Protein AF-A0A9E3YXS4-F1 (afdb_monomer)

Structure (mmCIF, N/CA/C/O backbone):
data_AF-A0A9E3YXS4-F1
#
_entry.id   AF-A0A9E3YXS4-F1
#
loop_
_atom_site.group_PDB
_atom_site.id
_atom_site.type_symbol
_atom_site.label_atom_id
_atom_site.label_alt_id
_atom_site.label_comp_id
_atom_site.label_asym_id
_atom_site.label_entity_id
_atom_site.label_seq_id
_atom_site.pdbx_PDB_ins_code
_atom_site.Cartn_x
_atom_site.Cartn_y
_atom_site.Cartn_z
_atom_site.occupancy
_atom_site.B_iso_or_equiv
_atom_site.auth_seq_id
_atom_site.auth_comp_id
_atom_site.auth_asym_id
_atom_site.auth_atom_id
_atom_site.pdbx_PDB_model_num
ATOM 1 N N . VAL A 1 1 ? -7.796 -9.949 -0.219 1.00 48.25 1 VAL A N 1
ATOM 2 C CA . VAL A 1 1 ? -9.194 -9.467 -0.141 1.00 48.25 1 VAL A CA 1
ATOM 3 C C . VAL A 1 1 ? -10.148 -10.566 -0.576 1.00 48.25 1 VAL A C 1
ATOM 5 O O . VAL A 1 1 ? -10.905 -11.022 0.263 1.00 48.25 1 VAL A O 1
ATOM 8 N N . LEU A 1 2 ? -10.002 -11.101 -1.791 1.00 53.69 2 LEU A N 1
ATOM 9 C CA . LEU A 1 2 ? -10.874 -12.156 -2.333 1.00 53.69 2 LEU A CA 1
ATOM 10 C C . LEU A 1 2 ? -10.822 -13.507 -1.581 1.00 53.69 2 LEU A C 1
ATOM 12 O O . LEU A 1 2 ? -11.793 -14.248 -1.587 1.00 53.69 2 LEU A O 1
ATOM 16 N N . THR A 1 3 ? -9.730 -13.807 -0.867 1.00 53.88 3 THR A N 1
ATOM 17 C CA . THR A 1 3 ? -9.562 -15.064 -0.107 1.00 53.88 3 THR A CA 1
ATOM 18 C C . THR A 1 3 ? -9.971 -14.996 1.369 1.00 53.88 3 THR A C 1
ATOM 20 O O . THR A 1 3 ? -9.870 -15.998 2.068 1.00 53.88 3 THR A O 1
ATOM 23 N N . ASN A 1 4 ? -10.388 -13.828 1.878 1.00 53.44 4 ASN A N 1
ATOM 24 C CA . ASN A 1 4 ? -10.814 -13.677 3.275 1.00 53.44 4 ASN A CA 1
ATOM 25 C C . ASN A 1 4 ? -12.329 -13.471 3.330 1.00 53.44 4 ASN A C 1
ATOM 27 O O . ASN A 1 4 ? -12.811 -12.358 3.109 1.00 53.44 4 ASN A O 1
ATOM 31 N N . ALA A 1 5 ? -13.047 -14.544 3.662 1.00 49.84 5 ALA A N 1
ATOM 32 C CA . ALA A 1 5 ? -14.495 -14.548 3.837 1.00 49.84 5 ALA A CA 1
ATOM 33 C C . ALA A 1 5 ? -14.959 -13.473 4.839 1.00 49.84 5 ALA A C 1
ATOM 35 O O . ALA A 1 5 ? -15.837 -12.670 4.537 1.00 49.84 5 ALA A O 1
ATOM 36 N N . ASP A 1 6 ? -14.274 -13.345 5.975 1.00 51.94 6 ASP A N 1
ATOM 37 C CA . ASP A 1 6 ? -14.675 -12.414 7.040 1.00 51.94 6 ASP A CA 1
ATOM 38 C C . ASP A 1 6 ? -14.587 -10.932 6.641 1.00 51.94 6 ASP A C 1
ATOM 40 O O . ASP A 1 6 ? -15.340 -10.106 7.145 1.00 51.94 6 ASP A O 1
ATOM 44 N N . ALA A 1 7 ? -13.705 -10.583 5.697 1.00 52.44 7 ALA A N 1
ATOM 45 C CA . ALA A 1 7 ? -13.533 -9.202 5.242 1.00 52.44 7 ALA A CA 1
ATOM 46 C C . ALA A 1 7 ? -14.571 -8.771 4.188 1.00 52.44 7 ALA A C 1
ATOM 48 O O . ALA A 1 7 ? -14.615 -7.595 3.840 1.00 52.44 7 ALA A O 1
ATOM 49 N N . THR A 1 8 ? -15.370 -9.701 3.645 1.00 53.53 8 THR A N 1
ATOM 50 C CA . THR A 1 8 ? -16.267 -9.428 2.503 1.00 53.53 8 THR A CA 1
ATOM 51 C C . THR A 1 8 ? -17.721 -9.879 2.677 1.00 53.53 8 THR A C 1
ATOM 53 O O . THR A 1 8 ? -18.506 -9.674 1.752 1.00 53.53 8 THR A O 1
ATOM 56 N N . GLN A 1 9 ? -18.128 -10.503 3.793 1.00 56.22 9 GLN A N 1
ATOM 57 C CA . GLN A 1 9 ? -19.299 -11.398 3.699 1.00 56.22 9 GLN A CA 1
ATOM 58 C C . GLN A 1 9 ? -20.443 -11.233 4.701 1.00 56.22 9 GLN A C 1
ATOM 60 O O . GLN A 1 9 ? -21.548 -11.662 4.371 1.00 56.22 9 GLN A O 1
ATOM 65 N N . GLN A 1 10 ? -20.280 -10.601 5.865 1.00 53.97 10 GLN A N 1
ATOM 66 C CA . GLN A 1 10 ? -21.383 -10.531 6.836 1.00 53.97 10 GLN A CA 1
ATOM 67 C C . GLN A 1 10 ? -22.074 -9.161 6.822 1.00 53.97 10 GLN A C 1
ATOM 69 O O . GLN A 1 10 ? -21.493 -8.157 7.215 1.00 53.97 10 GLN A O 1
ATOM 74 N N . GLY A 1 11 ? -23.325 -9.127 6.345 1.00 66.25 11 GLY A N 1
ATOM 75 C CA . GLY A 1 11 ? -24.220 -7.960 6.429 1.00 66.25 11 GLY A CA 1
ATOM 76 C C . GLY A 1 11 ? -24.217 -6.994 5.236 1.00 66.25 11 GLY A C 1
ATOM 77 O O . GLY A 1 11 ? -25.035 -6.081 5.212 1.00 66.25 11 GLY A O 1
ATOM 78 N N . LEU A 1 12 ? -23.346 -7.189 4.240 1.00 73.69 12 LEU A N 1
ATOM 79 C CA . LEU A 1 12 ? -23.348 -6.400 2.999 1.00 73.69 12 LEU A CA 1
ATOM 80 C C . LEU A 1 12 ? -24.398 -6.916 2.013 1.00 73.69 12 LEU A C 1
ATOM 82 O O . LEU A 1 12 ? -24.457 -8.128 1.766 1.00 73.69 12 LEU A O 1
ATOM 86 N N . ASP A 1 13 ? -25.146 -5.984 1.414 1.00 83.12 13 ASP A N 1
ATOM 87 C CA . ASP A 1 13 ? -26.049 -6.256 0.296 1.00 83.12 13 ASP A CA 1
ATOM 88 C C . ASP A 1 13 ? -25.305 -7.002 -0.836 1.00 83.12 13 ASP A C 1
ATOM 90 O O . ASP A 1 13 ? -24.150 -6.661 -1.135 1.00 83.12 13 ASP A O 1
ATOM 94 N N . PRO A 1 14 ? -25.915 -8.030 -1.458 1.00 80.50 14 PRO A N 1
ATOM 95 C CA . PRO A 1 14 ? -25.265 -8.822 -2.498 1.00 80.50 14 PRO A CA 1
ATOM 96 C C . PRO A 1 14 ? -24.716 -8.000 -3.672 1.00 80.50 14 PRO A C 1
ATOM 98 O O . PRO A 1 14 ? -23.639 -8.325 -4.172 1.00 80.50 14 PRO A O 1
ATOM 101 N N . SER A 1 15 ? -25.394 -6.921 -4.076 1.00 78.06 15 SER A N 1
ATOM 102 C CA . SER A 1 15 ? -24.950 -6.071 -5.191 1.00 78.06 15 SER A CA 1
ATOM 103 C C . SER A 1 15 ? -23.683 -5.284 -4.842 1.00 78.06 15 SER A C 1
ATOM 105 O O . SER A 1 15 ? -22.728 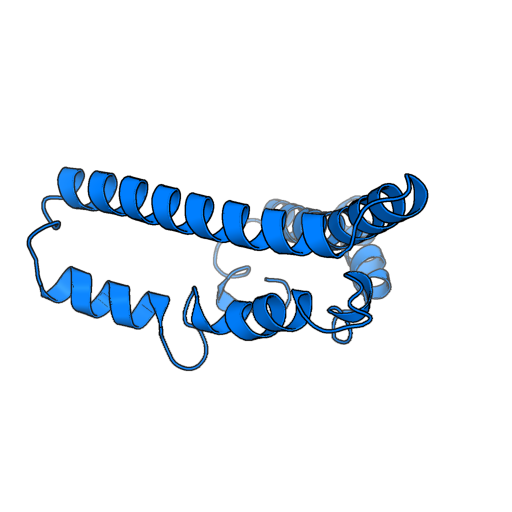-5.238 -5.617 1.00 78.06 15 SER A O 1
ATOM 107 N N . VAL A 1 16 ? -23.620 -4.745 -3.622 1.00 81.44 16 VAL A N 1
ATOM 108 C CA . VAL A 1 16 ? -22.445 -4.030 -3.105 1.00 81.44 16 VAL A CA 1
ATOM 109 C C . VAL A 1 16 ? -21.260 -4.985 -2.982 1.00 81.44 16 VAL A C 1
ATOM 111 O O . VAL A 1 16 ? -20.133 -4.637 -3.333 1.00 81.44 16 VAL A O 1
ATOM 114 N N . ARG A 1 17 ? -21.504 -6.221 -2.535 1.00 78.38 17 ARG A N 1
ATOM 115 C CA . ARG A 1 17 ? -20.469 -7.258 -2.468 1.00 78.38 17 ARG A CA 1
ATOM 116 C C . ARG A 1 17 ? -19.893 -7.579 -3.845 1.00 78.38 17 ARG A C 1
ATOM 118 O O . ARG A 1 17 ? -18.670 -7.630 -3.972 1.00 78.38 17 ARG A O 1
ATOM 125 N N . ALA A 1 18 ? -20.752 -7.772 -4.845 1.00 79.50 18 ALA A N 1
ATOM 126 C CA . ALA A 1 18 ? -20.325 -8.020 -6.217 1.00 79.50 18 ALA A CA 1
ATOM 127 C C . ALA A 1 18 ? -19.475 -6.855 -6.751 1.00 79.50 18 ALA A C 1
ATOM 129 O O . ALA A 1 18 ? -18.403 -7.090 -7.303 1.00 79.50 18 ALA A O 1
ATOM 130 N N . LEU A 1 19 ? -19.873 -5.604 -6.482 1.00 82.38 19 LEU A N 1
ATOM 131 C CA . LEU A 1 19 ? -19.109 -4.417 -6.879 1.00 82.38 19 LEU A CA 1
ATOM 132 C C . LEU A 1 19 ? -17.702 -4.380 -6.262 1.00 82.38 19 LEU A C 1
ATOM 134 O O . LEU A 1 19 ? -16.735 -4.112 -6.971 1.00 82.38 19 LEU A O 1
ATOM 138 N N . PHE A 1 20 ? -17.560 -4.655 -4.960 1.00 81.56 20 PHE A N 1
ATOM 139 C CA . PHE A 1 20 ? -16.243 -4.683 -4.307 1.00 81.56 20 PHE A CA 1
ATOM 140 C C . PHE A 1 20 ? -15.363 -5.830 -4.807 1.00 81.56 20 PHE A C 1
ATOM 142 O O . PHE A 1 20 ? -14.146 -5.671 -4.902 1.00 81.56 20 PHE A O 1
ATOM 149 N N . GLN A 1 21 ? -15.956 -6.985 -5.112 1.00 79.19 21 GLN A N 1
ATOM 150 C CA . GLN A 1 21 ? -15.227 -8.113 -5.691 1.00 79.19 21 GLN A CA 1
ATOM 151 C C . GLN A 1 21 ? -14.746 -7.792 -7.106 1.00 79.19 21 GLN A C 1
ATOM 153 O O . GLN A 1 21 ? -13.580 -8.035 -7.406 1.00 79.19 21 GLN A O 1
ATOM 158 N N . TRP A 1 22 ? -15.608 -7.186 -7.925 1.00 82.00 22 TRP A N 1
ATOM 159 C CA . TRP A 1 22 ? -15.262 -6.703 -9.258 1.00 82.00 22 TRP A CA 1
ATOM 160 C C . TRP A 1 22 ? -14.148 -5.646 -9.214 1.00 82.00 22 TRP A C 1
ATOM 162 O O . TRP A 1 22 ? -13.130 -5.819 -9.871 1.00 82.00 22 TRP A O 1
ATOM 172 N N . HIS A 1 23 ? -14.255 -4.622 -8.362 1.00 83.50 23 HIS A N 1
ATOM 173 C CA . HIS A 1 23 ? -13.193 -3.616 -8.195 1.00 83.50 23 HIS A CA 1
ATOM 174 C C . HIS A 1 23 ? -11.868 -4.238 -7.739 1.00 83.50 23 HIS A C 1
ATOM 176 O O . HIS A 1 23 ? -10.796 -3.875 -8.214 1.00 83.50 23 HIS A O 1
ATOM 182 N N . ALA A 1 24 ? -11.920 -5.180 -6.790 1.00 81.19 24 ALA A 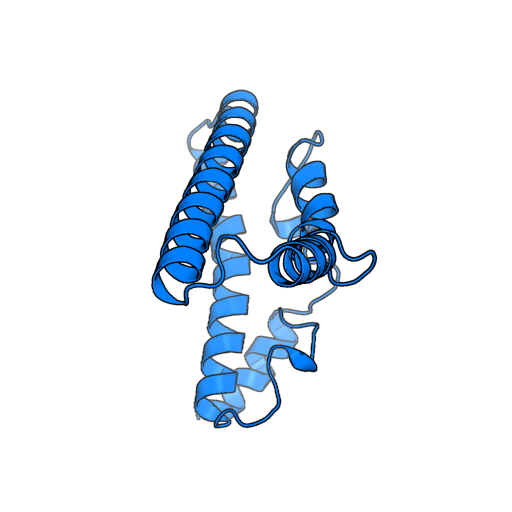N 1
ATOM 183 C CA . ALA A 1 24 ? -10.715 -5.848 -6.313 1.00 81.19 24 ALA A CA 1
ATOM 184 C C . ALA A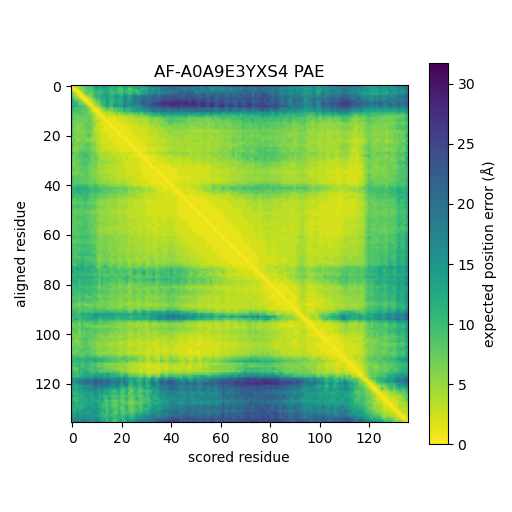 1 24 ? -10.044 -6.674 -7.416 1.00 81.19 24 ALA A C 1
ATOM 186 O O . ALA A 1 24 ? -8.827 -6.831 -7.379 1.00 81.19 24 ALA A O 1
ATOM 187 N N . LEU A 1 25 ? -10.825 -7.205 -8.360 1.00 80.00 25 LEU A N 1
ATOM 188 C CA . LEU A 1 25 ? -10.331 -7.888 -9.547 1.00 80.00 25 LEU A CA 1
ATOM 189 C C . LEU A 1 25 ? -9.704 -6.894 -10.535 1.00 80.00 25 LEU A C 1
ATOM 191 O O . LEU A 1 25 ? -8.549 -7.072 -10.914 1.00 80.00 25 LEU A O 1
ATOM 195 N N . GLU A 1 26 ? -10.415 -5.822 -10.879 1.00 83.44 26 GLU A N 1
ATOM 196 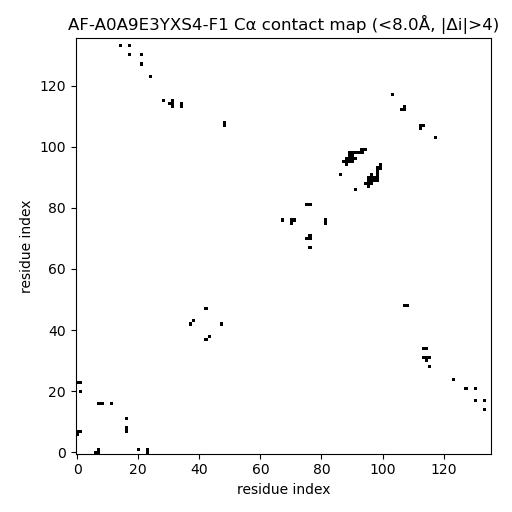C CA . GLU A 1 26 ? -9.943 -4.767 -11.786 1.00 83.44 26 GLU A CA 1
ATOM 197 C C . GLU A 1 26 ? -8.600 -4.175 -11.317 1.00 83.44 26 GLU A C 1
ATOM 199 O O . GLU A 1 26 ? -7.653 -4.047 -12.093 1.00 83.44 26 GLU A O 1
ATOM 204 N N . GLU A 1 27 ? -8.440 -3.941 -10.012 1.00 82.88 27 GLU A N 1
ATOM 205 C CA . GLU A 1 27 ? -7.192 -3.422 -9.439 1.00 82.88 27 GLU A CA 1
ATOM 206 C C . GLU A 1 27 ? -5.997 -4.384 -9.627 1.00 82.88 27 GLU A C 1
ATOM 208 O O . GLU A 1 27 ? -4.840 -3.957 -9.733 1.00 82.88 27 GLU A O 1
ATOM 213 N N . THR A 1 28 ? -6.247 -5.699 -9.711 1.00 79.50 28 THR A N 1
ATOM 214 C CA . THR A 1 28 ? -5.189 -6.676 -10.023 1.00 79.50 28 THR A CA 1
ATOM 215 C C . THR A 1 28 ? -4.738 -6.632 -11.478 1.00 79.50 28 THR A C 1
ATOM 217 O O . THR A 1 28 ? -3.565 -6.909 -11.747 1.00 79.50 28 THR A O 1
ATOM 220 N N . GLU A 1 29 ? -5.622 -6.239 -12.393 1.00 83.31 29 GLU A N 1
ATOM 221 C CA . GLU A 1 29 ? -5.293 -6.020 -13.801 1.00 83.31 29 GLU A CA 1
ATOM 222 C C . GLU A 1 29 ? -4.577 -4.680 -13.984 1.00 83.31 29 GLU A C 1
ATOM 224 O O . GLU A 1 29 ? -3.509 -4.627 -14.603 1.00 83.31 29 GLU A O 1
ATOM 229 N N . HIS A 1 30 ? -5.084 -3.614 -13.353 1.00 85.94 30 HIS A N 1
ATOM 230 C CA . HIS A 1 30 ? -4.497 -2.274 -13.397 1.00 85.94 30 HIS A CA 1
ATOM 231 C C . HIS A 1 30 ? -3.016 -2.261 -13.019 1.00 85.94 30 HIS A C 1
ATOM 233 O O . HIS A 1 30 ? -2.200 -1.675 -13.733 1.00 85.94 30 HIS A O 1
ATOM 239 N N . LYS A 1 31 ? -2.622 -2.949 -11.940 1.00 86.62 31 LYS A N 1
ATOM 240 C CA . LYS A 1 31 ? -1.204 -3.006 -11.545 1.00 86.62 31 LYS A CA 1
ATOM 241 C C . LYS A 1 31 ? -0.313 -3.694 -12.587 1.00 86.62 31 LYS A C 1
ATOM 243 O O . LYS A 1 31 ? 0.874 -3.383 -12.673 1.00 86.62 31 LYS A O 1
ATOM 248 N N . GLY A 1 32 ? -0.856 -4.661 -13.329 1.00 89.19 32 GLY A N 1
ATOM 249 C CA . GLY A 1 32 ? -0.139 -5.394 -14.364 1.00 89.19 32 GLY A CA 1
ATOM 250 C C . GLY A 1 32 ? 0.072 -4.510 -15.583 1.00 89.19 32 GLY A C 1
ATOM 251 O O . GLY A 1 32 ? 1.213 -4.270 -15.973 1.00 89.19 32 GLY A O 1
ATOM 252 N N . VAL A 1 33 ? -1.015 -3.915 -16.075 1.00 91.81 33 VAL A N 1
ATOM 253 C CA . VAL A 1 33 ? -0.997 -2.972 -17.200 1.00 91.81 33 VAL A CA 1
ATOM 254 C C . VAL A 1 33 ? -0.094 -1.770 -16.909 1.00 91.81 33 VAL A C 1
ATOM 256 O O . VAL A 1 33 ? 0.725 -1.403 -17.747 1.00 91.81 33 VAL A O 1
ATOM 259 N N . ALA A 1 34 ? -0.167 -1.180 -15.712 1.00 92.88 34 ALA A N 1
ATOM 260 C CA . ALA A 1 34 ? 0.681 -0.048 -15.336 1.00 92.88 34 ALA A CA 1
ATOM 261 C C . ALA A 1 34 ? 2.180 -0.397 -15.360 1.00 92.88 34 ALA A C 1
ATOM 263 O O . ALA A 1 34 ? 3.006 0.409 -15.795 1.00 92.88 34 ALA A O 1
ATOM 264 N N . PHE A 1 35 ? 2.541 -1.606 -14.918 1.00 92.25 35 PHE A N 1
ATOM 265 C CA . PHE A 1 35 ? 3.919 -2.090 -14.974 1.00 92.25 35 PHE A CA 1
ATOM 266 C C . PHE A 1 35 ? 4.379 -2.324 -16.415 1.00 92.25 35 PHE A C 1
ATOM 268 O O . PHE A 1 35 ? 5.488 -1.926 -16.769 1.00 92.25 35 PHE A O 1
ATOM 275 N N . ASP A 1 36 ? 3.525 -2.908 -17.255 1.00 93.88 36 ASP A N 1
ATOM 276 C CA . ASP A 1 36 ? 3.828 -3.157 -18.667 1.00 93.88 36 ASP A CA 1
ATOM 277 C C . ASP A 1 36 ? 4.041 -1.845 -19.431 1.00 93.88 36 ASP A C 1
ATOM 279 O O . ASP A 1 36 ? 5.026 -1.706 -20.159 1.00 93.88 36 ASP A O 1
ATOM 283 N N . VAL A 1 37 ? 3.195 -0.837 -19.189 1.00 95.56 37 VAL A N 1
ATOM 284 C CA . VAL A 1 37 ? 3.361 0.517 -19.741 1.00 95.56 37 VAL A CA 1
ATOM 285 C C . VAL A 1 37 ? 4.675 1.144 -19.269 1.00 95.56 37 VAL A C 1
ATOM 287 O O . VAL A 1 37 ? 5.436 1.667 -20.085 1.00 95.56 37 VAL A O 1
ATOM 290 N N . TYR A 1 38 ? 4.994 1.055 -17.974 1.00 94.94 38 TYR A N 1
ATOM 291 C CA . TYR A 1 38 ? 6.253 1.578 -17.436 1.00 94.94 38 TYR A CA 1
ATOM 292 C C . TYR A 1 38 ? 7.470 0.961 -18.138 1.00 94.94 38 TYR A C 1
ATOM 294 O O . TYR A 1 38 ? 8.358 1.681 -18.601 1.00 94.94 38 TYR A O 1
ATOM 302 N N . GLN A 1 39 ? 7.483 -0.363 -18.293 1.00 94.06 39 GLN A N 1
ATOM 303 C CA . GLN A 1 39 ? 8.557 -1.078 -18.980 1.00 94.06 39 GLN A CA 1
ATOM 304 C C . GLN A 1 39 ? 8.627 -0.720 -20.472 1.00 94.06 39 GLN A C 1
ATOM 306 O O . GLN A 1 39 ? 9.720 -0.484 -20.986 1.00 94.06 39 GLN A O 1
ATOM 311 N N . ALA A 1 40 ? 7.483 -0.618 -21.156 1.00 95.38 40 ALA A N 1
ATOM 312 C CA . ALA A 1 40 ? 7.408 -0.265 -22.575 1.00 95.38 40 ALA A CA 1
ATOM 313 C C . ALA A 1 40 ? 7.946 1.146 -22.871 1.00 95.38 40 ALA A C 1
ATOM 315 O O . ALA A 1 40 ? 8.521 1.378 -23.931 1.00 95.38 40 ALA A O 1
ATOM 316 N N . THR A 1 41 ? 7.823 2.077 -21.920 1.00 96.56 41 THR A N 1
ATOM 317 C CA . THR A 1 41 ? 8.386 3.438 -22.024 1.00 96.56 41 THR A CA 1
ATOM 318 C C . THR A 1 41 ? 9.876 3.543 -21.666 1.00 96.56 41 THR A C 1
ATOM 320 O O . THR A 1 41 ? 10.424 4.643 -21.646 1.00 96.56 41 THR A O 1
ATOM 323 N N . GLY A 1 42 ? 10.556 2.422 -21.393 1.00 93.19 42 GLY A N 1
ATOM 324 C CA . GLY A 1 42 ? 11.970 2.410 -20.999 1.00 93.19 42 GLY A CA 1
ATOM 325 C C . GLY A 1 42 ? 12.204 2.688 -19.510 1.00 93.19 42 GLY A C 1
ATOM 326 O O . GLY A 1 42 ? 13.259 3.198 -19.130 1.00 93.19 42 GLY A O 1
ATOM 327 N N . GLY A 1 43 ? 11.226 2.372 -18.658 1.00 92.75 43 GLY A N 1
ATOM 328 C CA . GLY A 1 43 ? 11.312 2.540 -17.213 1.00 92.75 43 GLY A CA 1
ATOM 329 C C . GLY A 1 43 ? 12.521 1.840 -16.574 1.00 92.75 43 GLY A C 1
ATOM 330 O O . GLY A 1 43 ? 12.918 0.739 -16.951 1.00 92.75 43 GLY A O 1
ATOM 331 N N . SER A 1 44 ? 13.115 2.484 -15.567 1.00 94.06 44 SER A N 1
ATOM 332 C CA . SER A 1 44 ? 14.257 1.953 -14.818 1.00 94.06 44 SER A CA 1
ATOM 333 C C . SER A 1 44 ? 13.803 1.073 -13.645 1.00 94.06 44 SER A C 1
ATOM 335 O O . SER A 1 44 ? 13.145 1.566 -12.724 1.00 94.06 44 SER A O 1
ATOM 337 N N . PRO A 1 45 ? 14.249 -0.194 -13.555 1.00 90.94 45 PRO A N 1
ATOM 338 C CA . PRO A 1 45 ? 13.956 -1.047 -12.402 1.00 90.94 45 PRO A CA 1
ATOM 339 C C . PRO A 1 45 ? 14.448 -0.463 -11.069 1.00 90.94 45 PRO A C 1
ATOM 341 O O . PRO A 1 45 ? 13.870 -0.732 -10.017 1.00 90.94 45 PRO A O 1
ATOM 344 N N . VAL A 1 46 ? 15.517 0.341 -11.099 1.00 93.69 46 VAL A N 1
ATOM 345 C CA . VAL A 1 46 ? 16.054 1.020 -9.910 1.00 93.69 46 VAL A CA 1
ATOM 346 C C . VAL A 1 46 ? 15.107 2.124 -9.459 1.00 93.69 46 VAL A C 1
ATOM 348 O O . VAL A 1 46 ? 14.761 2.186 -8.279 1.00 93.69 46 VAL A O 1
ATOM 351 N N . PHE A 1 47 ? 14.647 2.957 -10.397 1.00 95.12 47 PHE A N 1
ATOM 352 C CA . PHE A 1 47 ? 13.688 4.015 -10.096 1.00 95.12 47 PHE A CA 1
ATOM 353 C C . PHE A 1 47 ? 12.375 3.435 -9.575 1.00 95.12 47 PHE A C 1
ATOM 355 O O . PHE A 1 47 ? 11.859 3.911 -8.572 1.00 95.12 47 PHE A O 1
ATOM 362 N N . LEU A 1 48 ? 11.881 2.358 -10.187 1.00 94.62 48 LEU A N 1
ATOM 363 C CA . LEU A 1 48 ? 10.666 1.682 -9.744 1.00 94.62 48 LEU A CA 1
ATOM 364 C C . LEU A 1 48 ? 10.764 1.189 -8.289 1.00 94.62 48 LEU A C 1
ATOM 366 O O . LEU A 1 48 ? 9.844 1.380 -7.496 1.00 94.62 48 LEU A O 1
ATOM 370 N N . ARG A 1 49 ? 11.901 0.593 -7.907 1.00 94.75 49 ARG A N 1
ATOM 371 C CA . ARG A 1 49 ? 12.159 0.160 -6.521 1.00 94.75 49 ARG A CA 1
ATOM 372 C C . ARG A 1 49 ? 12.247 1.339 -5.559 1.00 94.75 49 ARG A C 1
ATOM 374 O O . ARG A 1 49 ? 11.705 1.264 -4.460 1.00 94.75 49 ARG A O 1
ATOM 381 N N . PHE A 1 50 ? 12.901 2.422 -5.968 1.00 96.38 50 PHE A N 1
ATOM 382 C CA . PHE A 1 50 ? 12.975 3.641 -5.169 1.00 96.38 50 PHE A CA 1
ATOM 383 C C . PHE A 1 50 ? 11.592 4.275 -4.969 1.00 96.38 50 PHE A C 1
ATOM 385 O O . PHE A 1 50 ? 11.228 4.607 -3.843 1.00 96.38 50 PHE A O 1
ATOM 392 N N . ALA A 1 51 ? 10.792 4.361 -6.033 1.00 95.75 51 ALA A N 1
ATOM 393 C CA . ALA A 1 51 ? 9.417 4.839 -5.981 1.00 95.75 51 ALA A CA 1
ATOM 394 C C . ALA A 1 51 ? 8.577 3.991 -5.017 1.00 95.75 51 ALA A C 1
ATOM 396 O O . ALA A 1 51 ? 7.909 4.545 -4.154 1.00 95.75 51 ALA A O 1
ATOM 397 N N . MET A 1 52 ? 8.694 2.659 -5.068 1.00 94.94 52 MET A N 1
ATOM 398 C CA . MET A 1 52 ? 7.998 1.771 -4.132 1.00 94.94 52 MET A CA 1
ATOM 399 C C . MET A 1 52 ? 8.395 2.016 -2.669 1.00 94.94 52 MET A C 1
ATOM 401 O O . MET A 1 52 ? 7.526 2.024 -1.795 1.00 94.94 52 MET A O 1
ATOM 405 N N . LEU A 1 53 ? 9.683 2.239 -2.378 1.00 96.56 53 LEU A N 1
ATOM 406 C CA . LEU A 1 53 ? 10.143 2.587 -1.027 1.00 96.56 53 LEU A CA 1
ATOM 407 C C . LEU A 1 53 ? 9.534 3.910 -0.556 1.00 96.56 53 LEU A C 1
ATOM 409 O O . LEU A 1 53 ? 9.016 3.986 0.559 1.00 96.56 53 LEU A O 1
ATOM 413 N N . LEU A 1 54 ? 9.554 4.928 -1.417 1.00 97.81 54 LEU A N 1
ATOM 414 C CA . LEU A 1 54 ? 9.018 6.249 -1.112 1.00 97.81 54 LEU A CA 1
ATOM 415 C C . LEU A 1 54 ? 7.498 6.208 -0.896 1.00 97.81 54 LEU A C 1
ATOM 417 O O . LEU A 1 54 ? 7.001 6.737 0.098 1.00 97.81 54 LEU A O 1
ATOM 421 N N . SER A 1 55 ? 6.769 5.510 -1.769 1.00 96.25 55 SER A N 1
ATOM 422 C CA . SER A 1 55 ? 5.331 5.271 -1.631 1.00 96.25 55 SER A CA 1
ATOM 423 C C . SER A 1 55 ? 5.008 4.524 -0.340 1.00 96.25 55 SER A C 1
ATOM 425 O O . SER A 1 55 ? 4.085 4.912 0.370 1.00 96.25 55 SER A O 1
ATOM 427 N N . SER A 1 56 ? 5.792 3.500 0.013 1.00 95.25 56 SER A N 1
ATOM 428 C CA . SER A 1 56 ? 5.605 2.745 1.261 1.00 95.25 56 SER A CA 1
ATOM 429 C C . SER A 1 56 ? 5.810 3.631 2.491 1.00 95.25 56 SER A C 1
ATOM 431 O O . SER A 1 56 ? 5.024 3.572 3.435 1.00 95.25 56 SER A O 1
ATOM 433 N N . PHE A 1 57 ? 6.836 4.487 2.470 1.00 96.88 57 PHE A N 1
ATOM 434 C CA . PHE A 1 57 ? 7.107 5.435 3.546 1.00 96.88 57 PHE A CA 1
ATOM 435 C C . PHE A 1 57 ? 5.964 6.441 3.721 1.00 96.88 57 PHE A C 1
ATOM 437 O O . PHE A 1 57 ? 5.431 6.574 4.823 1.00 96.88 57 PHE A O 1
ATOM 444 N N . PHE A 1 58 ? 5.541 7.111 2.644 1.00 97.75 58 PHE A N 1
ATOM 445 C CA . PHE A 1 58 ? 4.459 8.096 2.719 1.00 97.75 58 PHE A CA 1
ATOM 446 C C . PHE A 1 58 ? 3.109 7.469 3.060 1.00 97.75 58 PHE A C 1
ATOM 448 O O . PHE A 1 58 ? 2.328 8.082 3.785 1.00 97.75 58 PHE A O 1
ATOM 455 N N . PHE A 1 59 ? 2.849 6.243 2.606 1.00 94.88 59 PHE A N 1
ATOM 456 C CA . PHE A 1 59 ? 1.663 5.495 3.003 1.00 94.88 59 PHE A CA 1
ATOM 457 C C . PHE A 1 59 ? 1.637 5.248 4.516 1.00 94.88 59 PHE A C 1
ATOM 459 O O . PHE A 1 59 ? 0.647 5.567 5.172 1.00 94.88 59 PH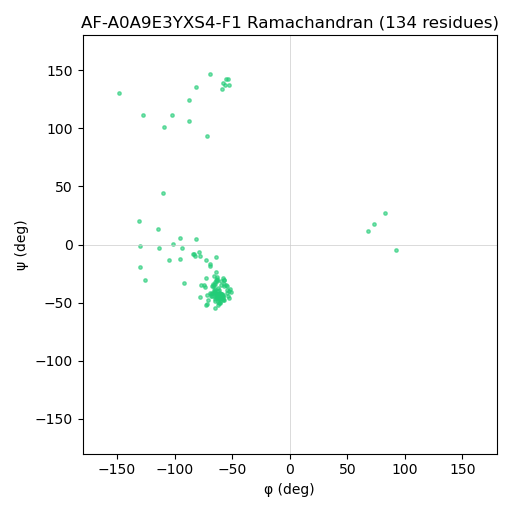E A O 1
ATOM 466 N N . LEU A 1 60 ? 2.732 4.736 5.091 1.00 94.69 60 LEU A N 1
ATOM 467 C CA . LEU A 1 60 ? 2.822 4.487 6.533 1.00 94.69 60 LEU A CA 1
ATOM 468 C C . LEU A 1 60 ? 2.764 5.781 7.348 1.00 94.69 60 LEU A C 1
ATOM 470 O O . LEU A 1 60 ? 2.107 5.815 8.387 1.00 94.69 60 LEU A O 1
ATOM 474 N N . LEU A 1 61 ? 3.399 6.852 6.866 1.00 96.50 61 LEU A N 1
ATOM 475 C CA . LEU A 1 61 ? 3.321 8.169 7.491 1.00 96.50 61 LEU A CA 1
ATOM 476 C C . LEU A 1 61 ? 1.882 8.700 7.486 1.00 96.50 61 LEU A C 1
ATOM 478 O O . LEU A 1 61 ? 1.372 9.101 8.529 1.00 96.50 61 LEU A O 1
ATOM 482 N N . GLY A 1 62 ? 1.211 8.664 6.333 1.00 96.50 62 GLY A N 1
ATOM 483 C CA . GLY A 1 62 ? -0.178 9.090 6.198 1.00 96.50 62 GLY A CA 1
ATOM 484 C C . GLY A 1 62 ? -1.112 8.270 7.083 1.00 96.50 62 GLY A C 1
ATOM 485 O O . GLY A 1 62 ? -1.940 8.839 7.795 1.00 96.50 62 GLY A O 1
ATOM 486 N N . LEU A 1 63 ? -0.941 6.947 7.108 1.00 93.12 63 LEU A N 1
ATOM 487 C CA . LEU A 1 63 ? -1.681 6.053 7.996 1.00 93.12 63 LEU A CA 1
ATOM 488 C C . LEU A 1 63 ? -1.471 6.427 9.468 1.00 93.12 63 LEU A C 1
ATOM 490 O O . LEU A 1 63 ? -2.443 6.550 10.209 1.00 93.12 63 LEU A O 1
ATOM 494 N N . PHE A 1 64 ? -0.224 6.648 9.887 1.00 92.62 64 PHE A N 1
ATOM 495 C CA . PHE A 1 64 ? 0.109 7.013 11.263 1.00 92.62 64 PHE A CA 1
ATOM 496 C C . PHE A 1 64 ? -0.491 8.364 11.672 1.00 92.62 64 PHE A C 1
ATOM 498 O O . PHE A 1 64 ? -1.067 8.479 12.756 1.00 92.62 64 PHE A O 1
ATOM 505 N N . VAL A 1 65 ? -0.414 9.376 10.802 1.00 96.06 65 VAL A N 1
ATO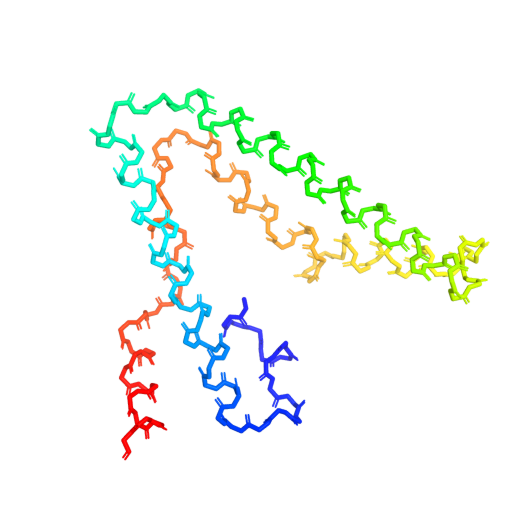M 506 C CA . VAL A 1 65 ? -1.018 10.696 11.044 1.00 96.06 65 VAL A CA 1
ATOM 507 C C . VAL A 1 65 ? -2.533 10.574 11.189 1.00 96.06 65 VAL A C 1
ATOM 509 O O . VAL A 1 65 ? -3.088 11.044 12.181 1.00 96.06 65 VAL A O 1
ATOM 512 N N . ASN A 1 66 ? -3.202 9.896 10.253 1.00 94.75 66 ASN A N 1
ATOM 513 C CA . ASN A 1 66 ? -4.653 9.706 10.309 1.00 94.75 66 ASN A CA 1
ATOM 514 C C . ASN A 1 66 ? -5.074 8.928 11.561 1.00 94.75 66 ASN A C 1
ATOM 516 O O . ASN A 1 66 ? -6.001 9.342 12.254 1.00 94.75 66 ASN A O 1
ATOM 520 N N . LEU A 1 67 ? -4.358 7.853 11.903 1.00 92.19 67 LEU A N 1
ATOM 521 C CA . LEU A 1 67 ? -4.609 7.083 13.119 1.00 92.19 67 LEU A CA 1
ATOM 522 C C . LEU A 1 67 ? -4.466 7.956 14.372 1.00 92.19 67 LEU A C 1
ATOM 524 O O . LEU A 1 67 ? -5.331 7.925 15.241 1.00 92.19 67 LEU A O 1
ATOM 528 N N . THR A 1 68 ? -3.415 8.774 14.448 1.00 92.69 68 THR A N 1
ATOM 529 C CA . THR A 1 68 ? -3.183 9.689 15.577 1.00 92.69 68 THR A CA 1
ATOM 530 C C . THR A 1 68 ? -4.319 10.703 15.709 1.00 92.69 68 THR A C 1
ATOM 532 O O . THR A 1 68 ? -4.817 10.925 16.811 1.00 92.69 68 THR A O 1
ATOM 535 N N . VAL A 1 69 ? -4.778 11.284 14.594 1.00 95.88 69 VAL A N 1
ATOM 536 C CA . VAL A 1 69 ? -5.913 12.221 14.582 1.00 95.88 69 VAL A CA 1
ATOM 537 C C . VAL A 1 69 ? -7.199 11.542 15.058 1.00 95.88 69 VAL A C 1
ATOM 539 O O . VAL A 1 69 ? -7.940 12.130 15.848 1.00 95.88 69 VAL A O 1
ATOM 542 N N . LEU A 1 70 ? -7.465 10.310 14.617 1.00 94.50 70 LEU A N 1
ATOM 543 C CA . LEU A 1 70 ? -8.643 9.549 15.040 1.00 94.50 70 LEU A CA 1
ATOM 544 C C . LEU A 1 70 ? -8.592 9.213 16.535 1.00 94.50 70 LEU A C 1
ATOM 546 O O . LEU A 1 70 ? -9.558 9.474 17.246 1.00 94.50 70 LEU A O 1
ATOM 550 N N . LEU A 1 71 ? -7.454 8.725 17.032 1.00 94.38 71 LEU A N 1
ATOM 551 C CA 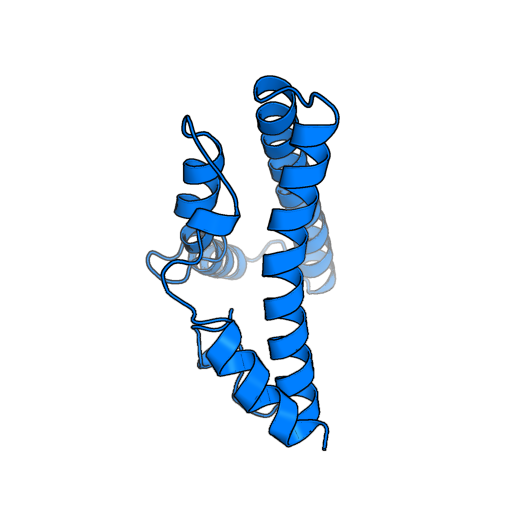. LEU A 1 71 ? -7.260 8.412 18.452 1.00 94.38 71 LEU A CA 1
ATOM 552 C C . LEU A 1 71 ? -7.327 9.655 19.346 1.00 94.38 71 LEU A C 1
ATOM 554 O O . LEU A 1 71 ? -7.797 9.582 20.482 1.00 94.38 71 LEU A O 1
ATOM 558 N N . TYR A 1 72 ? -6.861 10.802 18.847 1.00 95.44 72 TYR A N 1
ATOM 559 C CA . TYR A 1 72 ? -6.996 12.077 19.543 1.00 95.44 72 TYR A CA 1
ATOM 560 C C . TYR A 1 72 ? -8.467 12.482 19.678 1.00 95.44 72 TYR A C 1
ATOM 562 O O . TYR A 1 72 ? -8.913 12.790 20.781 1.00 95.44 72 TYR A O 1
ATOM 570 N N . LYS A 1 73 ? -9.235 12.427 18.580 1.00 95.25 73 LYS A N 1
ATOM 571 C CA . LYS A 1 73 ? -10.671 12.758 18.578 1.00 95.25 73 LYS A CA 1
ATOM 572 C C . LYS A 1 73 ? -11.511 11.795 19.422 1.00 95.25 73 LYS A C 1
ATOM 574 O O . LYS A 1 73 ? -12.488 12.222 20.022 1.00 95.25 73 LYS A O 1
ATOM 579 N N . ASP A 1 74 ? -11.110 10.530 19.490 1.00 94.06 74 ASP A N 1
ATOM 580 C CA . ASP A 1 74 ? -11.729 9.493 20.325 1.00 94.06 74 ASP A CA 1
ATOM 581 C C . ASP A 1 74 ? -11.311 9.583 21.813 1.00 94.06 74 ASP A C 1
ATOM 583 O O . ASP A 1 74 ? -11.809 8.849 22.663 1.00 94.06 74 ASP A O 1
ATOM 587 N N . GLY A 1 75 ? -10.366 10.467 22.166 1.00 93.56 75 GLY A N 1
ATOM 588 C CA . GLY A 1 75 ? -9.845 10.596 23.534 1.00 93.56 75 GLY A CA 1
ATOM 589 C C . GLY A 1 75 ? -9.027 9.386 24.008 1.00 93.56 75 GLY A C 1
ATOM 590 O O . GLY A 1 75 ? -8.698 9.269 25.190 1.00 93.56 75 GLY A O 1
ATOM 591 N N . SER A 1 76 ? -8.675 8.472 23.102 1.00 93.94 76 SER A N 1
ATOM 592 C CA . SER A 1 76 ? -7.981 7.219 23.401 1.00 93.94 76 SER A CA 1
ATOM 593 C C . SER A 1 76 ? -6.484 7.245 23.089 1.00 93.94 76 SER A C 1
ATOM 595 O O . SER A 1 76 ? -5.789 6.270 23.375 1.00 93.94 76 SER A O 1
ATOM 597 N N . LEU A 1 77 ? -5.960 8.373 22.600 1.00 91.12 77 LEU A N 1
ATOM 598 C CA . LEU A 1 77 ? -4.552 8.546 22.226 1.00 91.12 77 LEU A CA 1
ATOM 599 C C . LEU A 1 77 ? -3.558 8.150 23.326 1.00 91.12 77 LEU A C 1
ATOM 601 O O . LEU A 1 77 ? -2.531 7.546 23.037 1.00 91.12 77 LEU A O 1
ATOM 605 N N . TRP A 1 78 ? -3.862 8.444 24.589 1.00 92.62 78 TRP A N 1
ATOM 606 C CA . TRP A 1 78 ? -2.967 8.155 25.718 1.00 92.62 78 TRP A CA 1
ATOM 607 C C . TRP A 1 78 ? -3.274 6.822 26.414 1.00 92.62 78 TRP A C 1
ATOM 609 O O . TRP A 1 78 ? -2.673 6.487 27.434 1.00 92.62 78 TRP A O 1
ATOM 619 N N . ARG A 1 79 ? -4.215 6.032 25.882 1.00 93.19 79 ARG A N 1
ATOM 620 C CA . ARG A 1 79 ? -4.629 4.760 26.481 1.00 93.19 79 ARG A CA 1
ATOM 621 C C . ARG A 1 79 ? -3.731 3.634 25.979 1.00 93.19 79 ARG A C 1
ATOM 623 O O . ARG A 1 79 ? -3.882 3.145 24.864 1.00 93.19 79 ARG A O 1
ATOM 630 N N . TRP A 1 80 ? -2.835 3.158 26.840 1.00 90.31 80 TRP A N 1
ATOM 631 C CA . TRP A 1 80 ? -1.957 2.020 26.536 1.00 90.31 80 TRP A CA 1
ATOM 632 C C . TRP A 1 80 ? -2.679 0.760 26.011 1.00 90.31 80 TRP A C 1
ATOM 634 O O . TRP A 1 80 ? -2.186 0.163 25.050 1.00 90.31 80 TRP A O 1
ATOM 644 N N . PRO A 1 81 ? -3.853 0.351 26.549 1.00 93.12 81 PRO A N 1
ATOM 645 C CA . PRO A 1 81 ? -4.576 -0.804 26.014 1.00 93.12 81 PRO A CA 1
ATOM 646 C C . PRO A 1 81 ? -4.918 -0.665 24.526 1.00 93.12 81 PRO A C 1
ATOM 648 O O . PRO A 1 81 ? -4.838 -1.646 23.792 1.00 93.12 81 PRO A O 1
ATOM 651 N N . THR A 1 82 ? -5.229 0.551 24.069 1.00 91.56 82 THR A N 1
ATOM 652 C CA . THR A 1 82 ? -5.535 0.841 22.663 1.00 91.56 82 THR A CA 1
ATOM 653 C C . THR A 1 82 ? -4.331 0.564 21.770 1.00 91.56 82 THR A C 1
ATOM 655 O O . THR A 1 82 ? -4.452 -0.137 20.767 1.00 91.56 82 THR A O 1
ATOM 658 N N . TRP A 1 83 ? -3.146 1.028 22.170 1.00 90.06 83 TRP A N 1
ATOM 659 C CA . TRP A 1 83 ? -1.905 0.783 21.433 1.00 90.06 83 TRP A CA 1
ATOM 660 C C . TRP A 1 83 ? -1.511 -0.690 21.415 1.00 90.06 83 TRP A C 1
ATOM 662 O O . TRP A 1 83 ? -1.090 -1.190 20.376 1.00 90.06 83 TRP A O 1
ATOM 672 N N . LYS A 1 84 ? -1.704 -1.416 22.522 1.00 91.06 84 LYS A N 1
ATOM 673 C CA . LYS A 1 84 ? -1.458 -2.864 22.566 1.00 91.06 84 LYS A CA 1
ATOM 674 C C . LYS A 1 84 ? -2.328 -3.608 21.547 1.00 91.06 84 LYS A C 1
ATOM 676 O O . LYS A 1 84 ? -1.813 -4.441 20.801 1.00 91.06 84 LYS A O 1
ATOM 681 N N . THR A 1 85 ? -3.619 -3.282 21.484 1.00 89.38 85 THR A N 1
ATOM 682 C CA . THR A 1 85 ? -4.543 -3.856 20.494 1.00 89.38 85 THR A CA 1
ATOM 683 C C . THR A 1 85 ? -4.169 -3.439 19.072 1.00 89.38 85 THR A C 1
ATOM 685 O O . THR A 1 85 ? -4.144 -4.284 18.182 1.00 89.38 85 THR A O 1
ATOM 688 N N . GLY A 1 86 ? -3.802 -2.173 18.857 1.00 89.06 86 GLY A N 1
ATOM 689 C CA . GLY A 1 86 ? -3.362 -1.666 17.555 1.00 89.06 86 GLY A CA 1
ATOM 690 C C . GLY A 1 86 ? -2.094 -2.352 17.039 1.00 89.06 86 GLY A C 1
ATOM 691 O O . GLY A 1 86 ? -2.042 -2.766 15.885 1.00 89.06 86 GLY A O 1
ATOM 692 N N . ILE A 1 87 ? -1.092 -2.560 17.897 1.00 89.75 87 ILE A N 1
ATOM 693 C CA . ILE A 1 87 ? 0.135 -3.292 17.545 1.00 89.75 87 ILE A CA 1
ATOM 694 C C . ILE A 1 87 ? -0.196 -4.746 17.195 1.00 89.75 87 ILE A C 1
ATOM 696 O O . ILE A 1 87 ? 0.288 -5.253 16.184 1.00 89.75 87 ILE A O 1
ATOM 700 N N . ALA A 1 88 ? -1.049 -5.407 17.983 1.00 89.94 88 ALA A N 1
ATOM 701 C CA . ALA A 1 88 ? -1.493 -6.768 17.686 1.00 89.94 88 ALA A CA 1
ATOM 702 C C . ALA A 1 88 ? -2.260 -6.852 16.352 1.00 89.94 88 ALA A C 1
ATOM 704 O O . ALA A 1 88 ? -2.071 -7.804 15.597 1.00 89.94 88 ALA A O 1
ATOM 705 N N . PHE A 1 89 ? -3.071 -5.841 16.030 1.00 88.12 89 PHE A N 1
ATOM 706 C CA . PHE A 1 89 ? -3.768 -5.730 14.748 1.00 88.12 89 PHE A CA 1
ATOM 707 C C . PHE A 1 89 ? -2.804 -5.502 13.574 1.00 88.12 89 PHE A C 1
ATOM 709 O O . PHE A 1 89 ? -2.942 -6.131 12.527 1.00 88.12 89 PHE A O 1
ATOM 716 N N . CYS A 1 90 ? -1.790 -4.650 13.733 1.00 89.12 90 CYS A N 1
ATOM 717 C CA . CYS A 1 90 ? -0.823 -4.366 12.671 1.00 89.12 90 CYS A CA 1
ATOM 718 C C . CYS A 1 90 ? 0.128 -5.539 12.405 1.00 89.12 90 CYS A C 1
ATOM 720 O O . C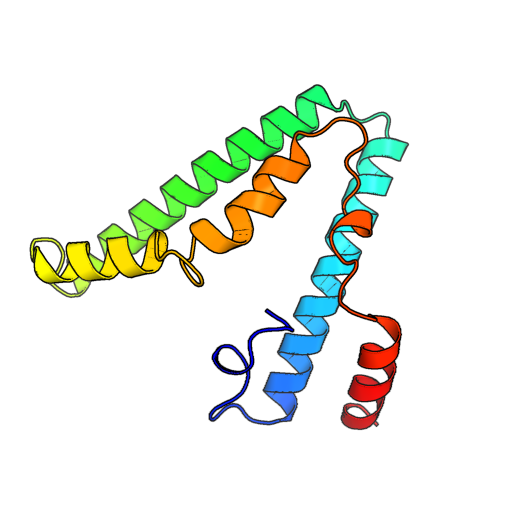YS A 1 90 ? 0.374 -5.879 11.246 1.00 89.12 90 CYS A O 1
ATOM 722 N N . PHE A 1 91 ? 0.638 -6.165 13.468 1.00 89.44 91 PHE A N 1
ATOM 723 C CA . PHE A 1 91 ? 1.740 -7.133 13.413 1.00 89.44 91 PHE A CA 1
ATOM 724 C C . PHE A 1 91 ? 1.338 -8.561 13.800 1.00 89.44 91 PHE A C 1
ATOM 726 O O . PHE A 1 91 ? 2.195 -9.417 14.014 1.00 89.44 91 PHE A O 1
ATOM 733 N N . GLY A 1 92 ? 0.038 -8.855 13.877 1.00 88.19 92 GLY A N 1
ATOM 734 C CA . GLY A 1 92 ? -0.459 -10.194 14.178 1.00 88.19 92 GLY A CA 1
ATOM 735 C C . GLY A 1 92 ? 0.121 -11.265 13.232 1.00 88.19 92 GLY A C 1
ATOM 736 O O . GLY A 1 92 ? 0.273 -11.012 12.033 1.00 88.19 92 GLY A O 1
ATOM 737 N N . PRO A 1 93 ? 0.421 -12.480 13.726 1.00 76.62 93 PRO A N 1
ATOM 738 C CA . PRO A 1 93 ? 1.252 -13.460 13.015 1.00 76.62 93 PRO A CA 1
ATOM 739 C C . PRO A 1 93 ? 0.617 -14.074 11.756 1.00 76.62 93 PRO A C 1
ATOM 741 O O . PRO A 1 93 ? 1.331 -14.638 10.933 1.00 76.62 93 PRO A O 1
ATOM 744 N N . ARG A 1 94 ? -0.712 -13.995 11.586 1.00 67.94 94 ARG A N 1
ATOM 745 C CA . ARG A 1 94 ? -1.420 -14.559 10.413 1.00 67.94 94 ARG A CA 1
ATOM 746 C C . ARG A 1 94 ? -2.304 -13.569 9.662 1.00 67.94 94 ARG A C 1
ATOM 748 O O . ARG A 1 94 ? -2.474 -13.709 8.457 1.00 67.94 94 ARG A O 1
ATOM 755 N N . GLN A 1 95 ? -2.866 -12.585 10.359 1.00 72.62 95 GLN A N 1
ATOM 756 C CA . GLN A 1 95 ? -3.795 -11.609 9.779 1.00 72.62 95 GLN A CA 1
ATOM 757 C C . GLN A 1 95 ? -3.426 -10.166 10.140 1.00 72.62 95 GLN A C 1
ATOM 759 O O . GLN A 1 95 ? -4.267 -9.278 10.062 1.00 72.62 95 GLN A O 1
ATOM 764 N N . GLY A 1 96 ? -2.168 -9.929 10.531 1.00 84.50 96 GLY A N 1
ATOM 765 C CA . GLY A 1 96 ? -1.682 -8.579 10.767 1.00 84.50 96 GLY A CA 1
ATOM 766 C C . GLY A 1 96 ? -1.812 -7.733 9.504 1.00 84.50 96 GLY A C 1
ATOM 767 O O . GLY A 1 96 ? -1.435 -8.188 8.417 1.00 84.50 96 GLY A O 1
ATOM 768 N N . PHE A 1 97 ? -2.330 -6.514 9.652 1.00 86.88 97 PHE A N 1
ATOM 769 C CA . PHE A 1 97 ? -2.520 -5.577 8.544 1.00 86.88 97 PHE A CA 1
ATOM 770 C C . PHE A 1 97 ? -1.232 -5.358 7.735 1.00 86.88 97 PHE A C 1
ATOM 772 O O . PHE A 1 97 ? -1.278 -5.337 6.508 1.00 86.88 97 PHE A O 1
ATOM 779 N N . LEU A 1 98 ? -0.077 -5.274 8.408 1.00 88.94 98 LEU A N 1
ATOM 780 C CA . LEU A 1 98 ? 1.234 -5.149 7.763 1.00 88.94 98 LEU A CA 1
ATOM 781 C C . LEU A 1 98 ? 1.898 -6.506 7.517 1.00 88.94 98 LEU A C 1
ATOM 783 O O . LEU A 1 98 ? 2.579 -6.673 6.509 1.00 88.94 98 LEU A O 1
ATOM 787 N N . THR A 1 99 ? 1.676 -7.495 8.388 1.00 86.69 99 THR A N 1
ATOM 788 C CA . THR A 1 99 ? 2.288 -8.830 8.272 1.00 86.69 99 THR A CA 1
ATOM 789 C C . THR A 1 99 ? 1.900 -9.543 6.978 1.00 86.69 99 THR A C 1
ATOM 791 O O . THR A 1 99 ? 2.747 -10.149 6.325 1.00 86.69 99 THR A O 1
ATOM 794 N N . ARG A 1 100 ? 0.621 -9.480 6.590 1.00 84.25 100 ARG A N 1
ATOM 795 C CA . ARG A 1 100 ? 0.111 -10.188 5.409 1.00 84.25 100 ARG A CA 1
ATOM 796 C C . ARG A 1 100 ? 0.725 -9.685 4.091 1.00 84.25 100 ARG A C 1
ATOM 798 O O . ARG A 1 100 ? 1.264 -10.517 3.364 1.00 84.25 100 ARG A O 1
ATOM 805 N N . PRO A 1 101 ? 0.675 -8.381 3.758 1.00 86.44 101 PRO A N 1
ATOM 806 C CA . PRO A 1 101 ? 1.256 -7.879 2.513 1.00 86.44 101 PRO A CA 1
ATOM 807 C C . PRO A 1 101 ? 2.791 -7.856 2.526 1.00 86.44 101 PRO A C 1
ATOM 809 O O . PRO A 1 101 ? 3.395 -7.723 1.465 1.00 86.44 101 PRO A O 1
ATOM 812 N N . PHE A 1 102 ? 3.443 -8.009 3.686 1.00 89.19 102 PHE A N 1
ATOM 813 C CA . PHE A 1 102 ? 4.901 -7.905 3.810 1.00 89.19 102 PHE A CA 1
ATOM 814 C C . PHE A 1 102 ? 5.668 -8.835 2.858 1.00 89.19 102 PHE A C 1
ATOM 816 O O . PHE A 1 102 ? 6.676 -8.439 2.272 1.00 89.19 102 PHE A O 1
ATOM 823 N N . ARG A 1 103 ? 5.181 -10.068 2.653 1.00 87.38 103 ARG A N 1
ATOM 824 C CA . ARG A 1 103 ? 5.825 -11.024 1.737 1.00 87.38 103 ARG A CA 1
ATOM 825 C C . ARG A 1 103 ? 5.771 -10.552 0.284 1.00 87.38 103 ARG A C 1
ATOM 827 O O . ARG A 1 103 ? 6.758 -10.689 -0.439 1.00 87.38 103 ARG A O 1
ATOM 834 N N . ASP A 1 104 ? 4.636 -10.005 -0.130 1.00 87.38 104 ASP A N 1
ATOM 835 C CA . ASP A 1 104 ? 4.417 -9.528 -1.496 1.00 87.38 104 ASP A CA 1
ATOM 836 C C . ASP A 1 104 ? 5.167 -8.219 -1.744 1.00 87.38 104 ASP A C 1
ATOM 838 O O . ASP A 1 104 ? 5.766 -8.040 -2.805 1.00 87.38 104 ASP A O 1
ATOM 842 N N . TRP A 1 105 ? 5.234 -7.360 -0.724 1.00 91.31 105 TRP A N 1
ATOM 843 C CA . TRP A 1 105 ? 6.092 -6.181 -0.709 1.00 91.31 105 TRP A CA 1
ATOM 844 C C . TRP A 1 105 ? 7.566 -6.560 -0.893 1.00 91.31 105 TRP A C 1
ATOM 846 O O . TRP A 1 105 ? 8.239 -6.009 -1.758 1.00 91.31 105 TRP A O 1
ATOM 856 N N . LEU A 1 106 ? 8.066 -7.570 -0.172 1.00 92.56 106 LEU A N 1
ATOM 857 C CA . LEU A 1 106 ? 9.443 -8.043 -0.341 1.00 92.56 106 LEU A CA 1
ATOM 858 C C . LEU A 1 106 ? 9.675 -8.675 -1.725 1.00 92.56 106 LEU A C 1
ATOM 860 O O . LEU A 1 106 ? 10.756 -8.545 -2.302 1.00 92.56 106 LEU A O 1
ATOM 864 N N . ALA A 1 107 ? 8.666 -9.353 -2.279 1.00 90.94 107 ALA A N 1
ATOM 865 C CA . ALA A 1 107 ? 8.738 -9.937 -3.615 1.00 90.94 107 ALA A CA 1
ATOM 866 C C . ALA A 1 107 ? 8.918 -8.878 -4.717 1.00 90.94 107 ALA A C 1
ATOM 868 O O . ALA A 1 107 ? 9.588 -9.175 -5.706 1.00 90.94 107 ALA A O 1
ATOM 869 N N . PHE A 1 108 ? 8.409 -7.656 -4.522 1.00 90.75 108 PHE A N 1
ATOM 870 C CA . PHE A 1 108 ? 8.588 -6.526 -5.443 1.00 90.75 108 PHE A CA 1
ATOM 871 C C . PHE A 1 108 ? 10.065 -6.211 -5.730 1.00 90.75 108 PHE A C 1
ATOM 873 O O . PHE A 1 108 ? 10.440 -5.851 -6.845 1.00 90.75 108 PHE A O 1
ATOM 880 N N . PHE A 1 109 ? 10.937 -6.389 -4.736 1.00 92.94 109 PHE A N 1
ATOM 881 C CA . PHE A 1 109 ? 12.360 -6.064 -4.854 1.00 92.94 109 PHE A CA 1
ATOM 882 C C . PHE A 1 109 ? 13.198 -7.178 -5.491 1.00 92.94 109 PHE A C 1
ATOM 884 O O . PHE A 1 109 ? 14.375 -6.964 -5.797 1.00 92.94 109 PHE A O 1
ATOM 891 N N . LYS A 1 110 ? 12.621 -8.364 -5.724 1.00 90.94 110 LYS A N 1
ATOM 892 C CA . LYS A 1 110 ? 13.347 -9.488 -6.324 1.00 90.94 110 LYS A CA 1
ATOM 893 C C . LYS A 1 110 ? 13.674 -9.217 -7.803 1.00 90.94 110 LYS A C 1
ATOM 895 O O . LYS A 1 110 ? 12.900 -8.567 -8.509 1.00 90.94 110 LYS A O 1
ATOM 900 N N . PRO A 1 111 ? 14.812 -9.715 -8.317 1.00 86.81 111 PRO A N 1
ATOM 901 C CA . PRO A 1 111 ? 15.075 -9.728 -9.756 1.00 86.81 111 PRO A CA 1
ATOM 902 C C . PRO A 1 111 ? 13.983 -10.502 -10.512 1.00 86.81 111 PRO A C 1
ATOM 904 O O . PRO A 1 111 ? 13.529 -11.544 -10.044 1.00 86.81 111 PRO A O 1
ATOM 907 N N . GLY A 1 112 ? 13.556 -9.998 -11.674 1.00 85.25 112 GLY A N 1
ATOM 908 C CA . GLY A 1 112 ? 12.524 -10.650 -12.495 1.00 85.25 112 GLY A CA 1
ATOM 909 C C . GLY A 1 112 ? 11.093 -10.556 -11.944 1.00 85.25 112 GLY A C 1
ATOM 910 O O . GLY A 1 112 ? 10.227 -11.337 -12.359 1.00 85.25 112 GLY A O 1
ATOM 911 N N . PHE A 1 113 ? 10.853 -9.629 -11.009 1.00 87.81 113 PHE A N 1
ATOM 912 C CA . PHE A 1 113 ? 9.522 -9.294 -10.515 1.00 87.81 113 PHE A CA 1
ATOM 913 C C . PHE A 1 113 ? 8.587 -8.886 -11.661 1.00 87.81 113 PHE A C 1
ATOM 915 O O . PHE A 1 113 ? 8.975 -8.130 -12.547 1.00 87.81 113 PHE A O 1
ATOM 922 N N . HIS A 1 114 ? 7.352 -9.386 -11.613 1.00 87.12 114 HIS A N 1
ATOM 923 C CA . HIS A 1 114 ? 6.269 -8.964 -12.491 1.00 87.12 114 HIS A CA 1
ATOM 924 C C . HIS A 1 114 ? 4.939 -9.071 -11.730 1.00 87.12 114 HIS A C 1
ATOM 926 O O . HIS A 1 114 ? 4.676 -10.146 -11.176 1.00 87.12 114 HIS A O 1
ATOM 932 N N . PRO A 1 115 ? 4.080 -8.030 -11.713 1.00 86.12 115 PRO A N 1
ATOM 933 C CA . PRO A 1 115 ? 2.836 -8.046 -10.936 1.00 86.12 115 PRO A CA 1
ATOM 934 C C . PRO A 1 115 ? 1.884 -9.205 -11.261 1.00 86.12 115 PRO A C 1
ATOM 936 O O . PRO A 1 115 ? 1.268 -9.747 -10.342 1.00 86.12 115 PRO A O 1
ATOM 939 N N . TRP A 1 116 ? 1.830 -9.647 -12.524 1.00 82.31 116 TRP A N 1
ATOM 940 C CA . TRP A 1 116 ? 1.046 -10.809 -12.965 1.00 82.31 116 TRP A CA 1
ATOM 941 C C . TRP A 1 116 ? 1.414 -12.108 -12.226 1.00 82.31 116 TRP A C 1
ATOM 943 O O . TRP A 1 116 ? 0.561 -12.954 -11.982 1.00 82.31 116 TRP A O 1
ATOM 953 N N . LYS A 1 117 ? 2.672 -12.271 -11.788 1.00 75.81 117 LYS A N 1
ATOM 954 C CA . LYS A 1 117 ? 3.147 -13.504 -11.126 1.00 75.81 117 LYS A CA 1
ATOM 955 C C . LYS A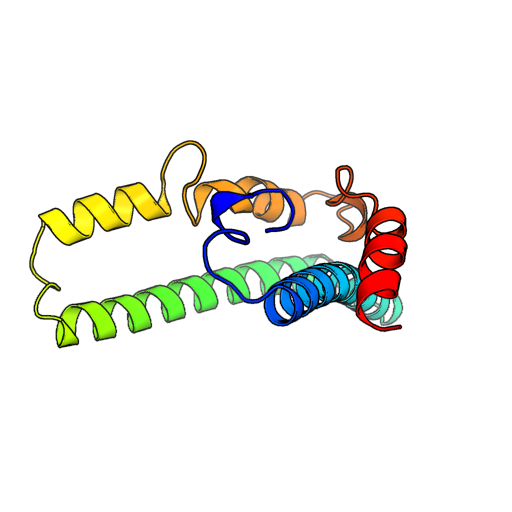 1 117 ? 2.727 -13.626 -9.657 1.00 75.81 117 LYS A C 1
ATOM 957 O O . LYS A 1 117 ? 2.935 -14.681 -9.062 1.00 75.81 117 LYS A O 1
ATOM 962 N N . GLN A 1 118 ? 2.175 -12.570 -9.057 1.00 68.00 118 GLN A N 1
ATOM 963 C CA . GLN A 1 118 ? 1.754 -12.574 -7.650 1.00 68.00 118 GLN A CA 1
ATOM 964 C C . GLN A 1 118 ? 0.354 -13.172 -7.425 1.00 68.00 118 GLN A C 1
ATOM 966 O O . GLN A 1 118 ? -0.013 -13.397 -6.277 1.00 68.00 118 GLN A O 1
ATOM 971 N N . HIS A 1 119 ? -0.408 -13.470 -8.485 1.00 59.06 119 HIS A N 1
ATOM 972 C CA . HIS A 1 119 ? -1.790 -13.970 -8.408 1.00 59.06 119 HIS A CA 1
ATOM 973 C C . HIS A 1 119 ? -1.935 -15.433 -8.822 1.00 59.06 119 HIS A C 1
ATOM 975 O O . HIS A 1 119 ? -2.849 -15.791 -9.551 1.00 59.06 119 HIS A O 1
ATOM 981 N N . ARG A 1 120 ? -1.040 -16.307 -8.354 1.00 49.78 120 ARG A N 1
ATOM 982 C CA . ARG A 1 120 ? -1.110 -17.739 -8.690 1.00 49.78 120 ARG A CA 1
ATOM 983 C C . ARG A 1 120 ? -2.376 -18.437 -8.140 1.00 49.78 120 ARG A C 1
ATOM 985 O O . ARG A 1 120 ? -2.664 -19.555 -8.547 1.00 49.78 120 ARG A O 1
ATOM 992 N N . ASP A 1 121 ? -3.138 -17.777 -7.267 1.00 48.56 121 ASP A N 1
ATOM 993 C CA . ASP A 1 121 ? -4.138 -18.432 -6.417 1.00 48.56 121 ASP A CA 1
ATOM 994 C C . ASP A 1 121 ? -5.594 -18.036 -6.742 1.00 48.56 121 ASP A C 1
ATOM 996 O O . ASP A 1 121 ? -6.515 -18.532 -6.098 1.00 48.56 121 ASP A O 1
ATOM 1000 N N . LEU A 1 122 ? -5.823 -17.124 -7.695 1.00 56.00 122 LEU A N 1
ATOM 1001 C CA . LEU A 1 122 ? -7.161 -16.657 -8.070 1.00 56.00 122 LEU A CA 1
ATOM 1002 C C . LEU A 1 122 ? -7.332 -16.792 -9.580 1.00 56.00 122 LEU A C 1
ATOM 1004 O O . LEU A 1 122 ? -6.681 -16.078 -10.338 1.00 56.00 122 LEU A O 1
ATOM 1008 N N . ASP A 1 123 ? -8.200 -17.711 -9.998 1.00 58.69 123 ASP A N 1
ATOM 1009 C CA . ASP A 1 123 ? -8.663 -17.780 -11.380 1.00 58.69 123 ASP A CA 1
ATOM 1010 C C . ASP A 1 123 ? -9.597 -16.590 -11.628 1.00 58.69 123 ASP A C 1
ATOM 1012 O O . ASP A 1 123 ? -10.781 -16.600 -11.281 1.00 58.69 123 ASP A O 1
ATOM 1016 N N . THR A 1 124 ? -9.011 -15.508 -12.137 1.00 62.56 124 THR A N 1
ATOM 1017 C CA . THR A 1 124 ? -9.703 -14.254 -12.427 1.00 62.56 124 THR A CA 1
ATOM 1018 C C . THR A 1 124 ? -10.824 -14.464 -13.440 1.00 62.56 124 THR A C 1
ATOM 1020 O O . THR A 1 124 ? -11.886 -13.870 -13.284 1.00 62.56 124 THR A O 1
ATOM 1023 N N . HIS A 1 125 ? -10.647 -15.372 -14.406 1.00 63.66 125 HIS A N 1
ATOM 1024 C CA . HIS A 1 125 ? -11.651 -15.676 -15.426 1.00 63.66 125 HIS A CA 1
ATOM 1025 C C . HIS A 1 125 ? -12.880 -16.377 -14.841 1.00 63.66 125 HIS A C 1
ATOM 1027 O O . HIS A 1 125 ? -14.002 -15.950 -15.105 1.00 63.66 125 HIS A O 1
ATOM 1033 N N . ALA A 1 126 ? -12.684 -17.365 -13.962 1.00 63.59 126 ALA A N 1
ATOM 1034 C CA . ALA A 1 126 ? -13.794 -18.035 -13.279 1.00 63.59 126 ALA A CA 1
ATOM 1035 C C . ALA A 1 126 ? -14.645 -17.067 -12.427 1.00 63.59 126 ALA A C 1
ATOM 1037 O O . ALA A 1 126 ? -15.855 -17.249 -12.283 1.00 63.59 126 ALA A O 1
ATOM 1038 N N . TYR A 1 127 ? -14.027 -16.017 -11.876 1.00 64.62 127 TYR A N 1
ATOM 1039 C CA . TYR A 1 127 ? -14.726 -14.979 -11.113 1.00 64.62 127 TYR A CA 1
ATOM 1040 C C . TYR A 1 127 ? -15.485 -13.979 -11.994 1.00 64.62 127 TYR A C 1
ATOM 1042 O O . TYR A 1 127 ? -16.556 -13.523 -11.593 1.00 64.62 127 TYR A O 1
ATOM 1050 N N . VAL A 1 128 ? -14.966 -13.646 -13.182 1.00 68.00 128 VAL A N 1
ATOM 1051 C CA . VAL A 1 128 ? -15.672 -12.791 -14.154 1.00 68.00 128 VAL A CA 1
ATOM 1052 C C . VAL A 1 128 ? -16.983 -13.444 -14.586 1.00 68.00 128 VAL A C 1
ATOM 1054 O O . VAL A 1 128 ? -18.018 -12.779 -14.577 1.00 68.00 128 VAL A O 1
ATOM 1057 N N . ASP A 1 129 ? -16.966 -14.748 -14.868 1.00 68.06 129 ASP A N 1
ATOM 1058 C CA . ASP A 1 129 ? -18.169 -15.498 -15.248 1.00 68.06 129 ASP A CA 1
ATOM 1059 C C . ASP A 1 129 ? -19.218 -15.504 -14.122 1.00 68.06 129 ASP A C 1
ATOM 1061 O O . ASP A 1 129 ? -20.412 -15.313 -14.362 1.00 68.06 129 ASP A O 1
ATOM 1065 N N . GLN A 1 130 ? -18.774 -15.651 -12.869 1.00 66.69 130 GLN A N 1
ATOM 1066 C CA . GLN A 1 130 ? -19.651 -15.597 -11.699 1.00 66.69 130 GLN A CA 1
ATOM 1067 C C . GLN A 1 130 ? -20.244 -14.196 -11.470 1.00 66.69 130 GLN A C 1
ATOM 1069 O O . GLN A 1 130 ? -21.395 -14.080 -11.049 1.00 66.69 130 GLN A O 1
ATOM 1074 N N . LEU A 1 131 ? -19.482 -13.134 -11.746 1.00 64.56 131 LEU A N 1
ATOM 1075 C CA . LEU A 1 131 ? -19.936 -11.745 -11.623 1.00 64.56 131 LEU A CA 1
ATOM 1076 C C . LEU A 1 131 ? -20.896 -11.341 -12.748 1.00 64.56 131 LEU A C 1
ATOM 1078 O O . LEU A 1 131 ? -21.849 -10.607 -12.486 1.00 64.56 131 LEU A O 1
ATOM 1082 N N . GLY A 1 132 ? -20.705 -11.859 -13.966 1.00 63.50 132 GLY A N 1
ATOM 1083 C CA . GLY A 1 132 ? -21.608 -11.624 -15.097 1.00 63.50 132 GLY A CA 1
ATOM 1084 C C . GLY A 1 132 ? -23.056 -12.035 -14.807 1.00 63.50 132 GLY A C 1
ATOM 1085 O O . GLY A 1 132 ? -23.986 -11.374 -15.259 1.00 63.50 132 GLY A O 1
ATOM 1086 N N . ALA A 1 133 ? -23.255 -13.052 -13.964 1.00 66.06 133 ALA A N 1
ATOM 1087 C CA . ALA A 1 133 ? -24.578 -13.500 -13.529 1.00 66.06 133 ALA A CA 1
ATOM 1088 C C . ALA A 1 133 ? -25.323 -12.509 -12.608 1.00 66.06 133 ALA A C 1
ATOM 1090 O O . ALA A 1 133 ? -26.529 -12.648 -12.437 1.00 66.06 133 ALA A O 1
ATOM 1091 N N . TYR A 1 134 ? -24.634 -11.533 -12.004 1.00 62.22 134 TYR A N 1
ATOM 1092 C CA . TYR A 1 134 ? -25.247 -10.505 -11.146 1.00 62.22 134 TYR A CA 1
ATOM 1093 C C . TYR A 1 134 ? -25.561 -9.196 -11.884 1.00 62.22 134 TYR A C 1
ATOM 1095 O O . TYR A 1 134 ? -26.233 -8.333 -11.321 1.00 62.22 134 TYR A O 1
ATOM 1103 N N . VAL A 1 135 ? -25.039 -9.023 -13.103 1.00 57.06 135 VAL A N 1
ATOM 1104 C CA . VAL A 1 135 ? -25.189 -7.802 -13.917 1.00 57.06 135 VAL A CA 1
ATOM 1105 C C . VAL A 1 135 ? -26.199 -7.997 -15.063 1.00 57.06 135 VAL A C 1
ATOM 1107 O O . VAL A 1 135 ? -26.635 -7.012 -15.658 1.00 57.06 135 VAL A O 1
ATOM 1110 N N . ALA A 1 136 ? -26.587 -9.245 -15.352 1.00 52.34 136 ALA A N 1
ATOM 1111 C CA . ALA A 1 136 ? -27.658 -9.612 -16.286 1.00 52.34 136 ALA A CA 1
ATOM 1112 C C . ALA A 1 136 ? -29.043 -9.568 -15.619 1.00 52.34 136 ALA A C 1
ATOM 1114 O O . ALA A 1 136 ? -29.999 -9.144 -16.307 1.00 52.34 136 ALA A O 1
#

pLDDT: mean 82.52, std 14.22, range [48.25, 97.81]

Secondary structure (DSSP, 8-state):
-TT-GGGT-SS--HHHHHHHHHHHHHHHHHHHHHHHHHHHTT--HHHHHHHHHHHHHHHHHHHHHHHHHHHHHTT-TT-HHHHHHHHHHHH-TTT-TTHHHHHHHHHHTSTT--GGGG-TT--HHHHHHHHHHHH-

Mean predicted aligned error: 7.78 Å

Solvent-accessible surface area (backbone atoms only — not comparable to full-atom values): 8060 Å² total; per-residue (Å²): 113,95,86,41,64,85,84,65,61,84,88,66,56,70,69,61,40,51,50,54,52,51,50,60,49,52,54,61,49,50,54,31,53,53,50,52,53,40,52,75,73,69,54,52,74,64,58,53,51,51,49,52,52,51,51,51,50,52,48,54,49,51,50,50,53,52,51,50,54,50,28,51,77,67,71,43,65,86,41,64,71,55,52,56,53,50,50,49,47,35,59,26,95,81,75,4,68,52,49,58,54,45,63,59,57,57,45,64,74,42,88,89,56,55,67,71,74,76,51,85,86,59,70,62,67,68,50,51,61,61,51,51,71,77,76,111

Foldseek 3Di:
DVPDCVVQPPPDDPVVSLVVVVVVLVVLVVQQVVVVVCVVVVHDLVVVLVVLVVVVVVVVVVVVVVVCVVCVVVVNNPPPVVVVVLCCCQPPCDRHPPNVCVVVSVLSNDPPDGSNVVPPDDPSVVSVVVSVVVVD

Radius of gyration: 18.45 Å; Cα contacts (8 Å, |Δi|>4): 56; chains: 1; bounding box: 44×31×49 Å

Sequence (136 aa):
VLTNADATQQGLDPSVRALFQWHALEETEHKGVAFDVYQATGGSPVFLRFAMLLSSFFFLLGLFVNLTVLLYKDGSLWRWPTWKTGIAFCFGPRQGFLTRPFRDWLAFFKPGFHPWKQHRDLDTHAYVDQLGAYVA